Protein AF-A0AA38IBY3-F1 (afdb_monomer_lite)

Sequence (88 aa):
MWLGLLGHHVIGTFFIESELNVQKYGKMLAQRILPGLRKVRRLQQVFYTLDRVFSHTACTNVAYLNPNLPQRWIGKFGPGYNNNHQTG

Foldseek 3Di:
DDWDDDDPDTLDDDDDDDDDALVNVQCCVVPPVLVSCVPDDPSVVAAAEDEAPPSCQDPSNQVVCCVSQPVRYDYCVHPVNVVVPVVD

Radius of gyration: 13.2 Å; chains: 1; bounding box: 35×25×35 Å

Organism: NCBI:txid2755281

pLDDT: mean 84.36, std 12.24, range [37.12, 93.5]

Structure (mmCIF, N/CA/C/O backbone):
data_AF-A0AA38IBY3-F1
#
_entry.id   AF-A0AA38IBY3-F1
#
loop_
_atom_site.group_PDB
_atom_site.id
_atom_site.type_symbol
_atom_site.label_atom_id
_atom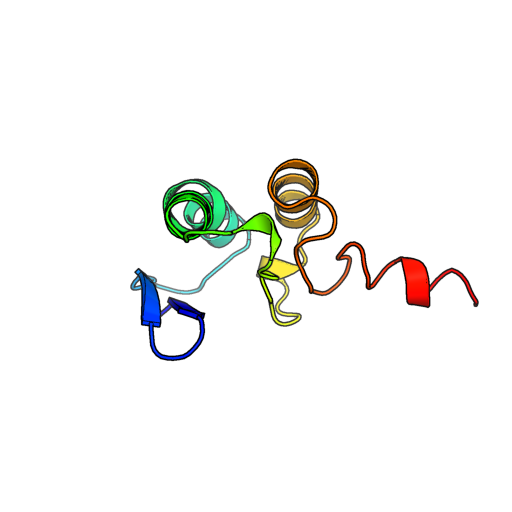_site.label_alt_id
_atom_site.label_comp_id
_atom_site.label_asym_id
_atom_site.label_entity_id
_atom_site.label_seq_id
_atom_site.pdbx_PDB_ins_code
_atom_site.Cartn_x
_atom_site.Cartn_y
_atom_site.Cartn_z
_atom_site.occupancy
_atom_site.B_iso_or_equiv
_atom_site.auth_seq_id
_atom_site.auth_comp_id
_atom_site.auth_asym_id
_atom_site.auth_atom_id
_atom_site.pdbx_PDB_model_num
ATOM 1 N N . MET A 1 1 ? 0.315 -14.155 -8.342 1.00 84.88 1 MET A N 1
ATOM 2 C CA . MET A 1 1 ? -1.091 -13.787 -8.056 1.00 84.88 1 MET A CA 1
ATOM 3 C C . MET A 1 1 ? -1.108 -12.866 -6.848 1.00 84.88 1 MET A C 1
ATOM 5 O O . MET A 1 1 ? -0.353 -13.119 -5.920 1.00 84.88 1 MET A O 1
ATOM 9 N N . TRP A 1 2 ? -1.925 -11.815 -6.869 1.00 90.12 2 TRP A N 1
ATOM 10 C CA . TRP A 1 2 ? -2.204 -10.963 -5.713 1.00 90.12 2 TRP A CA 1
ATOM 11 C C . TRP A 1 2 ? -3.620 -11.236 -5.205 1.00 90.12 2 TRP A C 1
ATOM 13 O O . TRP A 1 2 ? -4.541 -11.394 -6.010 1.00 90.12 2 TRP A O 1
ATOM 23 N N . LEU A 1 3 ? -3.789 -11.272 -3.886 1.00 90.25 3 LEU A N 1
ATOM 24 C CA . LEU A 1 3 ? -5.065 -11.508 -3.221 1.00 90.25 3 LEU A CA 1
ATOM 25 C C . LEU A 1 3 ? -5.185 -10.582 -2.005 1.00 90.25 3 LEU A C 1
ATOM 27 O O . LEU A 1 3 ? -4.303 -10.566 -1.150 1.00 90.25 3 LEU A O 1
ATOM 31 N N . GLY A 1 4 ? -6.287 -9.838 -1.926 1.00 90.62 4 GLY A N 1
ATOM 32 C CA . GLY A 1 4 ? -6.655 -9.025 -0.771 1.00 90.62 4 GLY A CA 1
ATOM 33 C C . GLY A 1 4 ? -7.746 -9.712 0.039 1.00 90.62 4 GLY A C 1
ATOM 34 O O . GLY A 1 4 ? -8.794 -10.054 -0.513 1.00 90.62 4 GLY A O 1
ATOM 35 N N . LEU A 1 5 ? -7.515 -9.881 1.340 1.00 90.56 5 LEU A N 1
ATOM 36 C CA . LEU A 1 5 ? -8.432 -10.545 2.267 1.00 90.56 5 LEU A CA 1
ATOM 37 C C . LEU A 1 5 ? -8.833 -9.614 3.414 1.00 90.56 5 LEU A C 1
ATOM 39 O O . LEU A 1 5 ? -8.020 -8.825 3.895 1.00 90.56 5 LEU A O 1
ATOM 43 N N . LEU A 1 6 ? -10.077 -9.747 3.871 1.00 89.56 6 LEU A N 1
ATOM 44 C CA . LEU A 1 6 ? -10.585 -9.131 5.097 1.00 89.56 6 LEU A CA 1
ATOM 45 C C . LEU A 1 6 ? -11.525 -10.099 5.811 1.00 89.56 6 LEU A C 1
ATOM 47 O O . LEU A 1 6 ? -12.623 -10.380 5.328 1.00 89.56 6 LEU A O 1
ATOM 51 N N . GLY A 1 7 ? -11.096 -10.604 6.968 1.00 87.00 7 GLY A N 1
ATOM 52 C CA . GLY A 1 7 ? -11.792 -11.701 7.640 1.00 87.00 7 GLY A CA 1
ATOM 53 C C . GLY A 1 7 ? -11.920 -12.898 6.693 1.00 87.00 7 GLY A C 1
ATOM 54 O O . GLY A 1 7 ? -10.918 -13.384 6.178 1.00 87.00 7 GLY A O 1
ATOM 55 N N . HIS A 1 8 ? -13.154 -13.319 6.412 1.00 87.38 8 HIS A N 1
ATOM 56 C CA . HIS A 1 8 ? -13.458 -14.408 5.472 1.00 87.38 8 HIS A CA 1
ATOM 57 C C . HIS A 1 8 ? -13.833 -13.924 4.060 1.00 87.38 8 HIS A C 1
ATOM 59 O O . HIS A 1 8 ? -14.328 -14.704 3.250 1.00 87.38 8 HIS A O 1
ATOM 65 N N . HIS A 1 9 ? -13.632 -12.639 3.754 1.00 85.00 9 HIS A N 1
ATOM 66 C CA . HIS A 1 9 ? -14.011 -12.049 2.473 1.00 85.00 9 HIS A CA 1
ATOM 67 C C . HIS A 1 9 ? -12.799 -11.750 1.595 1.00 85.00 9 HIS A C 1
ATOM 69 O O . HIS A 1 9 ? -11.797 -11.192 2.044 1.00 85.00 9 HIS A O 1
ATOM 75 N N . VAL A 1 10 ? -12.942 -12.050 0.306 1.00 88.06 10 VAL A N 1
ATOM 76 C CA . VAL A 1 10 ? -12.012 -11.620 -0.739 1.00 88.06 10 VAL A CA 1
ATOM 77 C C . VAL A 1 10 ? -12.388 -10.208 -1.186 1.00 88.06 10 VAL A C 1
ATOM 79 O O . VAL A 1 10 ? -13.501 -9.977 -1.651 1.00 88.06 10 VAL A O 1
ATOM 82 N N . ILE A 1 11 ? -11.456 -9.261 -1.060 1.00 83.56 11 ILE A N 1
ATOM 83 C CA . ILE A 1 11 ? -11.632 -7.869 -1.514 1.00 83.56 11 ILE A CA 1
ATOM 84 C C . ILE A 1 11 ? -11.161 -7.699 -2.965 1.00 83.56 11 ILE A C 1
ATOM 86 O O . ILE A 1 11 ? -11.652 -6.831 -3.688 1.00 83.56 11 ILE A O 1
ATOM 90 N N . GLY A 1 12 ? -10.228 -8.536 -3.423 1.00 82.88 12 GLY A N 1
ATOM 91 C CA . GLY A 1 12 ? -9.804 -8.536 -4.818 1.00 82.88 12 GLY A CA 1
ATOM 92 C C . GLY A 1 12 ? -8.751 -9.589 -5.128 1.00 82.88 12 GLY A C 1
ATOM 93 O O . GLY A 1 12 ? -7.918 -9.914 -4.285 1.00 82.88 12 GLY A O 1
ATOM 94 N N . THR A 1 13 ? -8.781 -10.084 -6.360 1.00 87.38 13 THR A N 1
ATOM 95 C CA . THR A 1 13 ? -7.802 -11.016 -6.928 1.00 87.38 13 THR A CA 1
ATOM 96 C C . THR A 1 13 ? -7.256 -10.445 -8.222 1.00 87.38 13 THR A C 1
ATOM 98 O O . THR A 1 13 ? -8.034 -10.078 -9.105 1.00 87.38 13 THR A O 1
ATOM 101 N N . PHE A 1 14 ? -5.932 -10.422 -8.366 1.00 85.25 14 PHE A N 1
ATOM 102 C CA . PHE A 1 14 ? -5.280 -10.011 -9.607 1.00 85.25 14 PHE A CA 1
ATOM 103 C C . PHE A 1 14 ? -4.232 -11.042 -10.006 1.00 85.25 14 PHE A C 1
ATOM 105 O O . PHE A 1 14 ? -3.292 -11.340 -9.260 1.00 85.25 14 PHE A O 1
ATOM 112 N N . PHE A 1 15 ? -4.387 -11.595 -11.202 1.00 87.75 15 PHE A N 1
ATOM 113 C CA . PHE A 1 15 ? -3.340 -12.395 -11.812 1.00 87.75 15 PHE A CA 1
ATOM 114 C C . PHE A 1 15 ? -2.271 -11.445 -12.336 1.00 87.75 15 PHE A C 1
ATOM 116 O O . PHE A 1 15 ? -2.562 -10.480 -13.037 1.00 87.75 15 PHE A O 1
ATOM 123 N N . ILE A 1 16 ? -1.037 -11.679 -11.901 1.00 85.88 16 ILE A N 1
ATOM 124 C CA . ILE A 1 16 ? 0.108 -10.875 -12.302 1.00 85.88 16 ILE A CA 1
ATOM 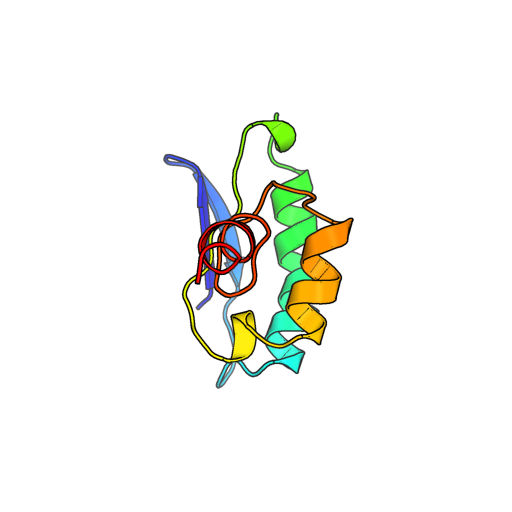125 C C . ILE A 1 16 ? 0.807 -11.688 -13.378 1.00 85.88 16 ILE A C 1
ATOM 127 O O . ILE A 1 16 ? 1.331 -12.764 -13.092 1.00 85.88 16 ILE A O 1
ATOM 131 N N . GLU A 1 17 ? 0.771 -11.189 -14.605 1.00 82.69 17 GLU A N 1
ATOM 132 C CA . GLU A 1 17 ? 1.561 -11.735 -15.698 1.00 82.69 17 GLU A CA 1
ATOM 133 C C . GLU A 1 17 ? 3.002 -11.256 -15.505 1.00 82.69 17 GLU A C 1
ATOM 135 O O . GLU A 1 17 ? 3.255 -10.046 -15.508 1.00 82.69 17 GLU A O 1
ATOM 140 N N . SER A 1 18 ? 3.942 -12.193 -15.324 1.00 83.31 18 SER A N 1
ATOM 141 C CA . SER A 1 18 ? 5.372 -11.974 -15.011 1.00 83.31 18 SER A CA 1
ATOM 142 C C . SER A 1 18 ? 5.668 -11.334 -13.638 1.00 83.31 18 SER A C 1
ATOM 144 O O . SER A 1 18 ? 4.784 -11.162 -12.803 1.00 83.31 18 SER A O 1
ATOM 146 N N . GLU A 1 19 ? 6.939 -11.023 -13.367 1.00 86.88 19 GLU A N 1
ATOM 147 C CA . GLU A 1 19 ? 7.387 -10.502 -12.072 1.00 86.88 19 GLU A CA 1
ATOM 148 C C . GLU A 1 19 ? 6.785 -9.122 -11.741 1.00 86.88 19 GLU A C 1
ATOM 150 O O . GLU A 1 19 ? 6.645 -8.239 -12.604 1.00 86.88 19 GLU A O 1
ATOM 155 N N . LEU A 1 20 ? 6.439 -8.940 -10.463 1.00 88.06 20 LEU A N 1
ATOM 156 C CA . LEU A 1 20 ? 5.848 -7.724 -9.917 1.00 88.06 20 LEU A CA 1
ATOM 157 C C . LEU A 1 20 ? 6.932 -6.717 -9.509 1.00 88.06 20 LEU A C 1
ATOM 159 O O . LEU A 1 20 ? 7.430 -6.731 -8.385 1.00 88.06 20 LEU A O 1
ATOM 163 N N . ASN A 1 21 ? 7.254 -5.796 -10.412 1.00 91.12 21 ASN A N 1
ATOM 164 C CA . ASN A 1 21 ? 8.149 -4.678 -10.116 1.00 91.12 21 ASN A CA 1
ATOM 165 C C . ASN A 1 21 ? 7.411 -3.472 -9.499 1.00 91.12 21 ASN A C 1
ATOM 167 O O . ASN A 1 21 ? 6.181 -3.442 -9.398 1.00 91.12 21 ASN A O 1
ATOM 171 N N . VAL A 1 22 ? 8.182 -2.451 -9.109 1.00 90.94 22 VAL A N 1
ATOM 172 C CA . VAL A 1 22 ? 7.691 -1.207 -8.490 1.00 90.94 22 VAL A CA 1
ATOM 173 C C . VAL A 1 22 ? 6.595 -0.540 -9.325 1.00 90.94 22 VAL A C 1
ATOM 175 O O . VAL A 1 22 ? 5.563 -0.153 -8.777 1.00 90.94 22 VAL A O 1
ATOM 178 N N . GLN A 1 23 ? 6.794 -0.417 -10.641 1.00 92.25 23 GLN A N 1
ATOM 179 C CA . GLN A 1 23 ? 5.866 0.277 -11.536 1.00 92.25 23 GLN A CA 1
ATOM 180 C C . GLN A 1 23 ? 4.559 -0.503 -11.712 1.00 92.25 23 GLN A C 1
ATOM 182 O O . GLN A 1 23 ? 3.476 0.083 -11.670 1.00 92.25 23 GLN A O 1
ATOM 187 N N . LYS A 1 24 ? 4.646 -1.827 -11.893 1.00 91.56 24 LYS A N 1
ATOM 188 C CA . LYS A 1 24 ? 3.474 -2.707 -11.996 1.00 91.56 24 LYS A CA 1
ATOM 189 C C . LYS A 1 24 ? 2.681 -2.709 -10.696 1.00 91.56 24 LYS A C 1
ATOM 191 O O . LYS A 1 24 ? 1.458 -2.593 -10.742 1.00 91.56 24 LYS A O 1
ATOM 196 N N . TYR A 1 25 ? 3.365 -2.765 -9.553 1.00 92.50 25 TYR A N 1
ATOM 197 C CA . TYR A 1 25 ? 2.704 -2.659 -8.259 1.00 92.50 25 TYR A CA 1
ATOM 198 C C . TYR A 1 25 ? 2.023 -1.300 -8.082 1.00 92.50 25 TYR A C 1
ATOM 200 O O . TYR A 1 25 ? 0.853 -1.270 -7.725 1.00 92.50 25 TYR A O 1
ATOM 208 N N . GLY A 1 26 ? 2.683 -0.187 -8.419 1.00 93.38 26 GLY A N 1
ATOM 209 C CA . GLY A 1 26 ? 2.073 1.146 -8.344 1.00 93.38 26 GLY A CA 1
ATOM 210 C C . GLY A 1 26 ? 0.816 1.281 -9.214 1.00 93.38 26 GLY A C 1
ATOM 211 O O . GLY A 1 26 ? -0.214 1.776 -8.753 1.00 93.38 26 GLY A O 1
ATOM 212 N N . LYS A 1 27 ? 0.849 0.754 -10.448 1.00 92.94 27 LYS A N 1
ATOM 213 C CA . LYS A 1 27 ? -0.337 0.689 -11.321 1.00 92.94 27 LYS A CA 1
ATOM 214 C C . LYS A 1 27 ? -1.451 -0.152 -10.700 1.00 92.94 27 LYS A C 1
ATOM 216 O O . LYS A 1 27 ? -2.595 0.297 -10.653 1.00 92.94 27 LYS A O 1
ATOM 221 N N . MET A 1 28 ? -1.126 -1.340 -10.190 1.00 91.94 28 MET A N 1
ATOM 222 C CA . MET A 1 28 ? -2.091 -2.215 -9.518 1.00 91.94 28 MET A CA 1
ATOM 223 C C . MET A 1 28 ? -2.683 -1.545 -8.270 1.00 91.94 28 MET A C 1
ATOM 225 O O . MET A 1 28 ? -3.892 -1.603 -8.049 1.00 91.94 28 MET A O 1
ATOM 229 N N . LEU A 1 29 ? -1.864 -0.842 -7.491 1.00 92.44 29 LEU A N 1
ATOM 230 C CA . LEU A 1 29 ? -2.287 -0.128 -6.297 1.00 92.44 29 LEU A CA 1
ATOM 231 C C . LEU A 1 29 ? -3.329 0.952 -6.622 1.00 92.44 29 LEU A C 1
ATOM 233 O O . LEU A 1 29 ? -4.392 0.988 -5.999 1.00 92.44 29 LEU A O 1
ATOM 237 N N . ALA A 1 30 ? -3.055 1.776 -7.635 1.00 93.50 30 ALA A N 1
ATOM 238 C CA . ALA A 1 30 ? -3.932 2.864 -8.064 1.00 93.50 30 ALA A CA 1
ATOM 239 C C . ALA A 1 30 ? -5.211 2.378 -8.760 1.00 93.50 30 ALA A C 1
ATOM 241 O O . ALA A 1 30 ? -6.305 2.865 -8.482 1.00 93.50 30 ALA A O 1
ATOM 242 N N . GLN A 1 31 ? -5.082 1.419 -9.677 1.00 92.56 31 GLN A N 1
ATOM 243 C CA . GLN A 1 31 ? -6.175 1.029 -10.572 1.00 92.56 31 GLN A CA 1
ATOM 244 C C . GLN A 1 31 ? -7.066 -0.065 -9.991 1.00 92.56 31 GLN A C 1
ATOM 246 O O . GLN A 1 31 ? -8.201 -0.236 -10.437 1.00 92.56 31 GLN A O 1
ATOM 251 N N . ARG A 1 32 ? -6.546 -0.851 -9.044 1.00 90.75 32 ARG A N 1
ATOM 252 C CA . ARG A 1 32 ? -7.187 -2.091 -8.607 1.00 90.75 32 ARG A CA 1
ATOM 253 C C . ARG A 1 32 ? -7.354 -2.162 -7.092 1.00 90.75 32 ARG A C 1
ATOM 255 O O . ARG A 1 32 ? -8.485 -2.265 -6.621 1.00 90.75 32 ARG A O 1
ATOM 262 N N . ILE A 1 33 ? -6.264 -2.048 -6.333 1.00 90.94 33 ILE A N 1
ATOM 263 C CA . ILE A 1 33 ? -6.282 -2.271 -4.879 1.00 90.94 33 ILE A CA 1
ATOM 264 C C . ILE A 1 33 ? -7.038 -1.160 -4.147 1.00 90.94 33 ILE A C 1
ATOM 266 O O . ILE A 1 33 ? -8.008 -1.457 -3.453 1.00 90.94 33 ILE A O 1
ATOM 270 N N . LEU A 1 34 ? -6.649 0.112 -4.304 1.00 90.75 34 LEU A N 1
ATOM 271 C CA . LEU A 1 34 ? -7.325 1.214 -3.608 1.00 90.75 34 LEU A CA 1
ATOM 272 C C . LEU A 1 34 ? -8.816 1.320 -3.968 1.00 90.75 34 LEU A C 1
ATOM 274 O O . LEU A 1 34 ? -9.626 1.460 -3.049 1.00 90.75 34 LEU A O 1
ATOM 278 N N . PRO A 1 35 ? -9.230 1.211 -5.248 1.00 89.88 35 PRO A N 1
ATOM 279 C CA . PRO A 1 35 ? -10.648 1.147 -5.587 1.00 89.88 35 PRO A CA 1
ATOM 280 C C . PRO A 1 35 ? -11.378 -0.022 -4.915 1.00 89.88 35 PRO A C 1
ATOM 282 O O . PRO A 1 35 ? -12.511 0.155 -4.478 1.00 89.88 35 PRO A O 1
ATOM 285 N N . GLY A 1 36 ? -10.743 -1.194 -4.798 1.00 88.06 36 GLY A N 1
ATOM 286 C CA . GLY A 1 36 ? -11.293 -2.342 -4.071 1.00 88.06 36 GLY A CA 1
ATOM 287 C C . GLY A 1 36 ? -11.460 -2.062 -2.577 1.00 88.06 36 GLY A C 1
ATOM 288 O O . GLY A 1 36 ? -12.542 -2.260 -2.029 1.00 88.06 36 GLY A O 1
ATOM 289 N N . LEU A 1 37 ? -10.430 -1.503 -1.936 1.00 88.44 37 LEU A N 1
ATOM 290 C CA . LEU A 1 37 ? -10.471 -1.113 -0.524 1.00 88.44 37 LEU A CA 1
ATOM 291 C C . LEU A 1 37 ? -11.565 -0.079 -0.241 1.00 88.44 37 LEU A C 1
ATOM 293 O O . LEU A 1 37 ? -12.264 -0.187 0.759 1.00 88.44 37 LEU A O 1
ATOM 297 N N . ARG A 1 38 ? -11.787 0.886 -1.139 1.00 88.50 38 ARG A N 1
ATOM 298 C CA . ARG A 1 38 ? -12.858 1.890 -0.990 1.00 88.50 38 ARG A CA 1
ATOM 299 C C . ARG A 1 38 ? -14.268 1.295 -0.997 1.00 88.50 38 ARG A C 1
ATOM 301 O O . ARG A 1 38 ? -15.180 1.931 -0.477 1.00 88.50 38 ARG A O 1
ATOM 308 N N . LYS A 1 39 ? -14.458 0.088 -1.539 1.00 87.69 39 LYS A N 1
ATOM 309 C CA . LYS A 1 39 ? -15.743 -0.631 -1.482 1.00 87.69 39 LYS A CA 1
ATOM 310 C C . LYS A 1 39 ? -15.980 -1.315 -0.134 1.00 87.69 39 LYS A C 1
ATOM 312 O O . LYS A 1 39 ? -17.104 -1.723 0.150 1.00 87.69 39 LYS A O 1
ATOM 317 N N . VAL A 1 40 ? -14.949 -1.445 0.702 1.00 86.44 40 VAL A N 1
ATOM 318 C CA . VAL A 1 40 ? -15.068 -2.044 2.032 1.00 86.44 40 VAL A CA 1
ATOM 319 C C . VAL A 1 40 ? -15.856 -1.105 2.941 1.00 86.44 40 VAL A C 1
ATOM 321 O O . VAL A 1 40 ? -15.437 0.018 3.240 1.00 86.44 40 VAL A O 1
ATOM 324 N N . ARG A 1 41 ? -17.004 -1.582 3.430 1.00 81.56 41 ARG A N 1
ATOM 325 C CA . ARG A 1 41 ? -17.789 -0.862 4.435 1.00 81.56 41 ARG A CA 1
ATOM 326 C C . ARG A 1 41 ? -16.932 -0.687 5.691 1.00 81.56 41 ARG A C 1
ATOM 328 O O . ARG A 1 41 ? -16.374 -1.653 6.194 1.00 81.56 41 ARG A O 1
ATOM 335 N N . ARG A 1 42 ? -16.865 0.541 6.216 1.00 82.88 42 ARG A N 1
ATOM 336 C CA . ARG A 1 42 ? -16.020 0.915 7.369 1.00 82.88 42 ARG A CA 1
ATOM 337 C C . ARG A 1 42 ? -14.510 0.803 7.114 1.00 82.88 42 ARG A C 1
ATOM 339 O O . ARG A 1 42 ? -13.769 0.471 8.031 1.00 82.88 42 ARG A O 1
ATOM 346 N N . LEU A 1 43 ? -14.031 1.169 5.920 1.00 83.12 43 LEU A N 1
ATOM 347 C CA . LEU A 1 43 ? -12.592 1.253 5.610 1.00 83.12 43 LEU A CA 1
ATOM 348 C C . LEU A 1 43 ? -11.759 1.966 6.700 1.00 83.12 43 LEU A C 1
ATOM 350 O O . LEU A 1 43 ? -10.634 1.571 6.970 1.00 83.12 43 LEU A O 1
ATOM 354 N N . GLN A 1 44 ? -12.321 2.967 7.386 1.00 84.19 44 GLN A N 1
ATOM 355 C CA . GLN A 1 44 ? -11.660 3.685 8.489 1.00 84.19 44 GLN A CA 1
ATOM 356 C C . GLN A 1 44 ? -11.320 2.816 9.719 1.00 84.19 44 GLN A C 1
ATOM 358 O O . GLN A 1 44 ? -10.542 3.259 10.565 1.00 84.19 44 GLN A O 1
ATOM 363 N N . GLN A 1 45 ? -11.901 1.619 9.832 1.00 87.19 45 GLN A N 1
ATOM 364 C CA . GLN A 1 45 ? -11.665 0.643 10.904 1.00 87.19 45 GLN A CA 1
ATOM 365 C C . GLN A 1 45 ? -10.728 -0.494 10.469 1.00 87.19 45 GLN A C 1
ATOM 367 O O . GLN A 1 45 ? -10.468 -1.404 11.251 1.00 87.19 45 GLN A O 1
ATOM 372 N N . VAL A 1 46 ? -10.238 -0.466 9.228 1.00 88.62 46 VAL A N 1
ATOM 373 C CA . VAL A 1 46 ? -9.401 -1.520 8.652 1.00 88.62 46 VAL A CA 1
ATOM 374 C C . VAL A 1 46 ? -8.002 -0.973 8.397 1.00 88.62 46 VAL A C 1
ATOM 376 O O . VAL A 1 46 ? -7.835 0.172 7.977 1.00 88.62 46 VAL A O 1
ATOM 379 N N . PHE A 1 47 ? -6.992 -1.806 8.638 1.00 91.19 47 PHE A N 1
ATOM 380 C CA . PHE A 1 47 ? -5.615 -1.528 8.247 1.00 91.19 47 PHE A CA 1
ATOM 381 C C . PHE A 1 47 ? -5.267 -2.306 6.984 1.00 91.19 47 PHE A C 1
ATOM 383 O O . PHE A 1 47 ? -5.480 -3.515 6.911 1.00 91.19 47 PHE A O 1
ATOM 390 N N . TYR A 1 48 ? -4.699 -1.614 6.001 1.00 91.69 48 TYR A N 1
ATOM 391 C CA . TYR A 1 48 ? -4.093 -2.257 4.842 1.00 91.69 48 TYR A CA 1
ATOM 392 C C . TYR A 1 48 ? -2.680 -2.732 5.190 1.00 91.69 48 TYR A C 1
ATOM 394 O O . TYR A 1 48 ? -1.839 -1.920 5.568 1.00 91.69 48 TYR A O 1
ATOM 402 N N . THR A 1 49 ? -2.401 -4.028 5.088 1.00 91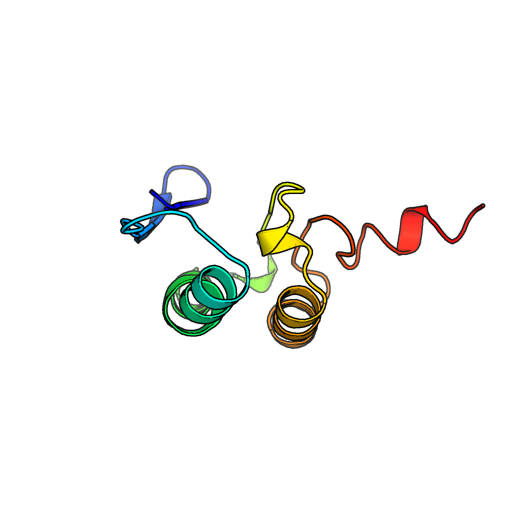.50 49 THR A N 1
ATOM 403 C CA . THR A 1 49 ? -1.108 -4.600 5.486 1.00 91.50 49 THR A CA 1
ATOM 404 C C . THR A 1 49 ? -0.307 -5.071 4.275 1.00 91.50 49 THR A C 1
ATOM 406 O O . THR A 1 49 ? -0.859 -5.584 3.302 1.00 91.50 49 THR A O 1
ATOM 409 N N . LEU A 1 50 ? 1.010 -4.871 4.332 1.00 89.50 50 LEU A N 1
ATOM 410 C CA . LEU A 1 50 ? 1.971 -5.245 3.297 1.00 89.50 50 LEU A CA 1
ATOM 411 C C . LEU A 1 50 ? 3.213 -5.876 3.921 1.00 89.50 50 LEU A C 1
ATOM 413 O O . LEU A 1 50 ? 3.652 -5.474 5.002 1.00 89.50 50 LEU A O 1
ATOM 417 N N . ASP A 1 51 ? 3.814 -6.822 3.205 1.00 85.94 51 ASP A N 1
ATOM 418 C CA . ASP A 1 51 ? 5.139 -7.336 3.539 1.00 85.94 51 ASP A CA 1
ATOM 419 C C . ASP A 1 51 ? 6.253 -6.336 3.151 1.00 85.94 51 ASP A C 1
ATOM 421 O O . ASP A 1 51 ? 6.008 -5.201 2.732 1.00 85.94 51 ASP A O 1
ATOM 425 N N . ARG A 1 52 ? 7.515 -6.739 3.336 1.00 84.38 52 ARG A N 1
ATOM 426 C CA . ARG A 1 52 ? 8.686 -5.869 3.136 1.00 84.38 52 ARG A CA 1
ATOM 427 C C . ARG A 1 52 ? 9.343 -6.017 1.758 1.00 84.38 52 ARG A C 1
ATOM 429 O O . ARG A 1 52 ? 10.495 -5.608 1.610 1.00 84.38 52 ARG A O 1
ATOM 436 N N . VAL A 1 53 ? 8.659 -6.604 0.772 1.00 84.56 53 VAL A N 1
ATOM 437 C CA . VAL A 1 53 ? 9.220 -6.795 -0.575 1.00 84.56 53 VAL A CA 1
ATOM 438 C C . VAL A 1 53 ? 9.506 -5.442 -1.228 1.00 84.56 53 VAL A C 1
ATOM 440 O O . VAL A 1 53 ? 8.721 -4.506 -1.106 1.00 84.56 53 VAL A O 1
ATOM 443 N N . PHE A 1 54 ? 10.629 -5.336 -1.945 1.00 83.12 54 PHE A N 1
ATOM 444 C CA . PHE A 1 54 ? 11.139 -4.076 -2.502 1.00 83.12 54 PHE A CA 1
ATOM 445 C C . PHE A 1 54 ? 10.085 -3.261 -3.271 1.00 83.12 54 PHE A C 1
ATOM 447 O O . PHE A 1 54 ? 9.995 -2.042 -3.108 1.00 83.12 54 PHE A O 1
ATOM 454 N N . SER A 1 55 ? 9.242 -3.928 -4.065 1.00 82.00 55 SER A N 1
ATOM 455 C CA . SER A 1 55 ? 8.162 -3.289 -4.824 1.00 82.00 55 SER A CA 1
ATOM 456 C C . SER A 1 55 ? 7.138 -2.574 -3.934 1.00 82.00 55 SER A C 1
ATOM 458 O O . SER A 1 55 ? 6.613 -1.535 -4.331 1.00 82.00 55 SER A O 1
ATOM 460 N N . HIS A 1 56 ? 6.903 -3.060 -2.715 1.00 82.38 56 HIS A N 1
ATOM 461 C CA . HIS A 1 56 ? 5.999 -2.455 -1.734 1.00 82.38 56 HIS A CA 1
ATOM 462 C C . HIS A 1 56 ? 6.647 -1.311 -0.946 1.00 82.38 56 HIS A C 1
ATOM 464 O O . HIS A 1 56 ? 5.941 -0.444 -0.437 1.00 82.38 56 HIS A O 1
ATOM 470 N N . THR A 1 57 ? 7.981 -1.280 -0.865 1.00 82.56 57 THR A N 1
ATOM 471 C CA . THR A 1 57 ? 8.729 -0.318 -0.037 1.00 82.56 57 THR A CA 1
ATOM 472 C C . THR A 1 57 ? 9.281 0.869 -0.820 1.00 82.56 57 THR A C 1
ATOM 474 O O . THR A 1 57 ? 9.925 1.740 -0.243 1.00 82.56 57 THR A O 1
ATOM 477 N N . ALA A 1 58 ? 9.078 0.895 -2.138 1.00 87.69 58 ALA A N 1
ATOM 478 C CA . ALA A 1 58 ? 9.534 1.985 -2.989 1.00 87.69 58 ALA A CA 1
ATOM 479 C C . ALA A 1 58 ? 8.885 3.319 -2.589 1.00 87.69 58 ALA A C 1
ATOM 481 O O . ALA A 1 58 ? 7.669 3.386 -2.386 1.00 87.69 58 ALA A O 1
ATOM 482 N N . CYS A 1 59 ? 9.682 4.393 -2.546 1.00 87.62 59 CYS A N 1
ATOM 483 C CA . CYS A 1 59 ? 9.233 5.725 -2.126 1.00 87.62 59 CYS A CA 1
ATOM 484 C C . CYS A 1 59 ? 7.991 6.205 -2.887 1.00 87.62 59 CYS A C 1
ATOM 486 O O . CYS A 1 59 ? 7.107 6.808 -2.292 1.00 87.62 59 CYS A O 1
ATOM 488 N N . THR A 1 60 ? 7.888 5.894 -4.182 1.00 90.06 60 THR A N 1
ATOM 489 C CA . THR A 1 60 ? 6.729 6.241 -5.019 1.00 90.06 60 THR A CA 1
ATOM 490 C C . THR A 1 60 ? 5.436 5.581 -4.539 1.00 90.06 60 THR A C 1
ATOM 492 O O . THR A 1 60 ? 4.390 6.225 -4.511 1.00 90.06 60 THR A O 1
ATOM 495 N N . ASN A 1 61 ? 5.499 4.322 -4.106 1.00 89.88 61 ASN A N 1
ATOM 496 C CA . ASN A 1 61 ? 4.336 3.583 -3.616 1.00 89.88 61 ASN A CA 1
ATOM 497 C C . ASN A 1 61 ? 3.965 4.015 -2.189 1.00 89.88 61 ASN A C 1
ATOM 499 O O . ASN A 1 61 ? 2.786 4.199 -1.898 1.00 89.88 61 ASN A O 1
ATOM 503 N N . VAL A 1 62 ? 4.956 4.281 -1.330 1.00 90.38 62 VAL A N 1
ATOM 504 C CA . VAL A 1 62 ? 4.753 4.861 0.014 1.00 90.38 62 VAL A CA 1
ATOM 505 C C . VAL A 1 62 ? 4.102 6.247 -0.076 1.00 90.38 62 VAL A C 1
ATOM 507 O O . VAL A 1 62 ? 3.100 6.510 0.591 1.00 90.38 62 VAL A O 1
A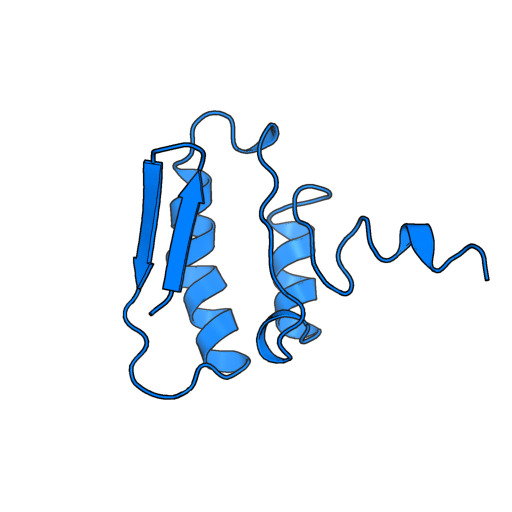TOM 510 N N . ALA A 1 63 ? 4.622 7.116 -0.949 1.00 90.88 63 ALA A N 1
ATOM 511 C CA . ALA A 1 63 ? 4.078 8.451 -1.198 1.00 90.88 63 ALA A CA 1
ATOM 512 C C . ALA A 1 63 ? 2.649 8.406 -1.755 1.00 90.88 63 ALA A C 1
ATOM 514 O O . ALA A 1 63 ? 1.870 9.323 -1.510 1.00 90.88 63 ALA A O 1
ATOM 515 N N . TYR A 1 64 ? 2.284 7.333 -2.459 1.00 92.31 64 TYR A N 1
ATOM 516 C CA . TYR A 1 64 ? 0.919 7.119 -2.925 1.00 92.31 64 TYR A CA 1
ATOM 517 C C . TYR A 1 64 ? -0.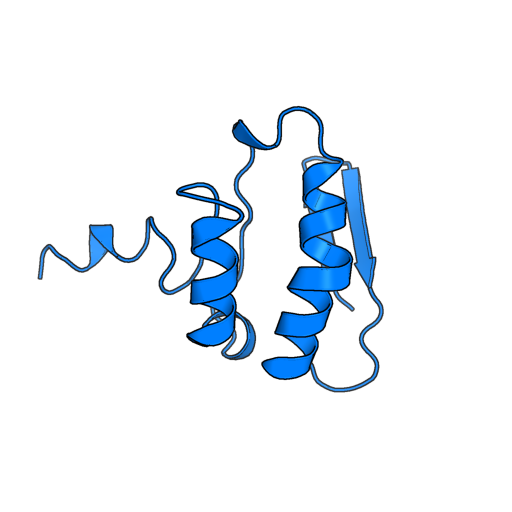010 6.593 -1.818 1.00 92.31 64 TYR A C 1
ATOM 519 O O . TYR A 1 64 ? -1.165 7.013 -1.734 1.00 92.31 64 TYR A O 1
ATOM 527 N N . LEU A 1 65 ? 0.476 5.716 -0.934 1.00 91.44 65 LEU A N 1
ATOM 528 C CA . LEU A 1 65 ? -0.304 5.160 0.179 1.00 91.44 65 LEU A CA 1
ATOM 529 C C . LEU A 1 65 ? -0.626 6.199 1.255 1.00 91.44 65 LEU A C 1
ATOM 531 O O . LEU A 1 65 ? -1.764 6.255 1.712 1.00 91.44 65 LEU A O 1
ATOM 535 N N . ASN A 1 66 ? 0.338 7.034 1.644 1.00 91.44 66 ASN A N 1
ATOM 536 C CA . ASN A 1 66 ? 0.186 7.982 2.753 1.00 91.44 66 ASN A CA 1
ATOM 537 C C . ASN A 1 66 ? -1.033 8.921 2.645 1.00 91.44 66 ASN A C 1
ATOM 539 O O . ASN A 1 66 ? -1.799 8.978 3.607 1.00 91.44 66 ASN A O 1
ATOM 543 N N . PRO A 1 67 ? -1.278 9.618 1.519 1.00 91.50 67 PRO A N 1
ATOM 544 C CA . PRO A 1 67 ? -2.468 10.457 1.381 1.00 91.50 67 PRO A CA 1
ATOM 545 C C . PRO A 1 67 ? -3.755 9.647 1.154 1.00 91.50 67 PRO A C 1
ATOM 547 O O . PRO A 1 67 ? -4.840 10.136 1.451 1.00 91.50 67 PRO A O 1
ATOM 550 N N . ASN A 1 68 ? -3.667 8.415 0.635 1.00 92.00 68 ASN A N 1
ATOM 551 C CA . ASN A 1 68 ? -4.846 7.599 0.318 1.00 92.00 68 ASN A CA 1
ATOM 552 C C . ASN A 1 68 ? -5.334 6.724 1.485 1.00 92.00 68 ASN A C 1
ATOM 554 O O . ASN A 1 68 ? -6.509 6.361 1.516 1.00 92.00 68 ASN A O 1
ATOM 558 N N . LEU A 1 69 ? -4.450 6.374 2.421 1.00 90.75 69 LEU A N 1
ATOM 559 C CA . LEU A 1 69 ? -4.718 5.564 3.614 1.00 90.75 69 LEU A CA 1
ATOM 560 C C . LEU A 1 69 ? -4.005 6.171 4.841 1.00 90.75 69 LEU A C 1
ATOM 562 O O . LEU A 1 69 ? -3.173 5.507 5.469 1.00 90.75 69 LEU A O 1
ATOM 566 N N . PRO A 1 70 ? -4.289 7.434 5.200 1.00 90.56 70 PRO A N 1
ATOM 567 C CA . PRO A 1 70 ? -3.557 8.134 6.252 1.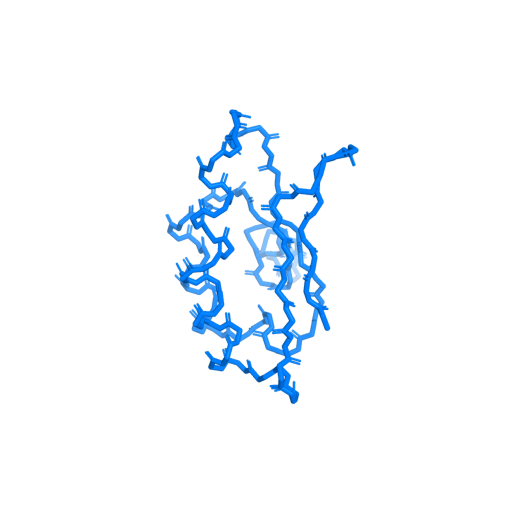00 90.56 70 PRO A CA 1
ATOM 568 C C . PRO A 1 70 ? -3.678 7.391 7.584 1.00 90.56 70 PRO A C 1
ATOM 570 O O . PRO A 1 70 ? -4.784 7.156 8.063 1.00 90.56 70 PRO A O 1
ATOM 573 N N . GLN A 1 71 ? -2.542 6.997 8.173 1.00 89.25 71 GLN A N 1
ATOM 574 C CA . GLN A 1 71 ? -2.486 6.229 9.434 1.00 89.25 71 GLN A CA 1
ATOM 575 C C . GLN A 1 71 ? -3.302 4.914 9.409 1.00 89.25 71 GLN A C 1
ATOM 577 O O . GLN A 1 71 ? -3.743 4.415 10.449 1.00 89.25 71 GLN A O 1
ATOM 582 N N . ARG A 1 72 ? -3.543 4.357 8.213 1.00 90.62 72 ARG A N 1
ATOM 583 C CA . ARG A 1 72 ? -4.396 3.174 7.989 1.00 90.62 72 ARG A CA 1
ATOM 584 C C . ARG A 1 72 ? -3.741 2.112 7.114 1.00 90.62 72 ARG A C 1
ATOM 586 O O . ARG A 1 72 ? -4.419 1.259 6.546 1.00 90.62 72 ARG A O 1
ATOM 593 N N . TRP A 1 73 ? -2.415 2.120 7.043 1.00 92.12 73 TRP A N 1
ATOM 594 C CA . TRP A 1 73 ? -1.663 1.027 6.445 1.00 92.12 73 TRP A CA 1
ATOM 595 C C . TRP A 1 73 ? -0.409 0.684 7.253 1.00 92.12 73 TRP A C 1
ATOM 597 O O . TRP A 1 73 ? 0.133 1.524 7.973 1.00 92.12 73 TRP A O 1
ATOM 607 N N . ILE A 1 74 ? 0.020 -0.572 7.157 1.00 90.31 74 ILE A N 1
ATOM 608 C CA . ILE A 1 74 ? 1.154 -1.151 7.879 1.00 90.31 74 ILE A CA 1
ATOM 609 C C . ILE A 1 74 ? 2.086 -1.791 6.851 1.00 90.31 74 ILE A C 1
ATOM 611 O O . ILE A 1 74 ? 1.669 -2.627 6.055 1.00 90.31 74 ILE A O 1
ATOM 615 N N . GLY A 1 75 ? 3.357 -1.406 6.886 1.00 88.62 75 GLY A N 1
ATOM 616 C CA . GLY A 1 75 ? 4.412 -1.925 6.022 1.00 88.62 75 GLY A CA 1
ATOM 617 C C . GLY A 1 75 ? 5.739 -1.236 6.335 1.00 88.62 75 GLY A C 1
ATOM 618 O O . GLY A 1 75 ? 5.802 -0.359 7.204 1.00 88.62 75 GLY A O 1
ATOM 619 N N . LYS A 1 76 ? 6.819 -1.621 5.646 1.00 83.50 76 LYS A N 1
ATOM 620 C CA . LYS A 1 76 ? 8.118 -0.939 5.795 1.00 83.50 76 LYS A CA 1
ATOM 621 C C . LYS A 1 76 ? 7.965 0.526 5.361 1.00 83.50 76 LYS A C 1
ATOM 623 O O . LYS A 1 76 ? 7.428 0.776 4.286 1.00 83.50 76 LYS A O 1
ATOM 628 N N . PHE A 1 77 ? 8.422 1.466 6.192 1.00 86.56 77 PHE A N 1
ATOM 629 C CA . PHE A 1 77 ? 8.232 2.921 6.017 1.00 86.56 77 PHE A CA 1
ATOM 630 C C . PHE A 1 77 ? 6.778 3.412 6.096 1.00 86.56 77 PHE A C 1
ATOM 632 O O . PHE A 1 77 ? 6.481 4.548 5.727 1.00 86.56 77 PHE A O 1
ATOM 639 N N . GLY A 1 78 ? 5.866 2.569 6.587 1.00 82.81 78 GLY A N 1
ATOM 640 C CA . GLY A 1 78 ? 4.510 2.992 6.897 1.00 82.81 78 GLY A CA 1
ATOM 641 C C . GLY A 1 78 ? 4.440 3.909 8.120 1.00 82.81 78 GLY A C 1
ATOM 642 O O . GLY A 1 78 ? 5.409 4.021 8.875 1.00 82.81 78 GLY A O 1
ATOM 643 N N . PRO A 1 79 ? 3.281 4.532 8.372 1.00 80.31 79 PRO A N 1
ATOM 644 C CA . PRO A 1 79 ? 3.115 5.489 9.461 1.00 80.31 79 PRO A CA 1
ATOM 645 C C . PRO A 1 79 ? 3.512 4.951 10.847 1.00 80.31 79 PRO A C 1
ATOM 647 O O . PRO A 1 79 ? 4.134 5.665 11.623 1.00 80.31 79 PRO A O 1
ATOM 650 N N . GLY A 1 80 ? 3.238 3.673 11.135 1.00 66.75 80 GLY A N 1
ATOM 651 C CA . GLY A 1 80 ? 3.659 3.021 12.384 1.00 66.75 80 GLY A CA 1
ATOM 652 C C . GLY A 1 80 ? 5.124 2.560 12.418 1.00 66.75 80 GLY A C 1
ATOM 653 O O . GLY A 1 80 ? 5.653 2.305 13.492 1.00 66.75 80 GLY A O 1
ATOM 654 N N . TYR A 1 81 ? 5.798 2.459 11.266 1.00 60.91 81 TYR A N 1
ATOM 655 C CA . TYR A 1 81 ? 7.222 2.107 11.190 1.00 60.91 81 TYR A CA 1
ATOM 656 C C . TYR A 1 81 ? 8.099 3.294 11.605 1.00 60.91 81 TYR A C 1
ATOM 658 O O . TYR A 1 81 ? 9.049 3.124 12.361 1.00 60.91 81 TYR A O 1
ATOM 666 N N . ASN A 1 82 ? 7.752 4.506 11.160 1.00 54.03 82 ASN A N 1
ATOM 667 C CA . ASN A 1 82 ? 8.541 5.709 11.440 1.00 54.03 82 ASN A CA 1
ATOM 668 C C . ASN A 1 82 ? 8.552 6.075 12.934 1.00 54.03 82 ASN A C 1
ATOM 670 O O . ASN A 1 82 ? 9.570 6.544 13.431 1.00 54.03 82 ASN A O 1
ATOM 674 N N . ASN A 1 83 ? 7.473 5.782 13.666 1.00 51.16 83 ASN A N 1
ATOM 675 C CA . ASN A 1 83 ? 7.383 6.060 15.104 1.00 51.16 83 ASN A CA 1
ATOM 676 C C . ASN A 1 83 ? 8.305 5.164 15.953 1.00 51.16 83 ASN A C 1
ATOM 678 O O . ASN A 1 83 ? 8.734 5.579 17.022 1.00 51.16 83 ASN A O 1
ATOM 682 N N . ASN A 1 84 ? 8.654 3.967 15.470 1.00 48.31 84 ASN A N 1
ATOM 683 C CA . ASN A 1 84 ? 9.507 3.017 16.198 1.00 48.31 84 ASN A CA 1
ATOM 684 C C . ASN A 1 84 ? 11.007 3.191 15.898 1.00 48.31 84 ASN A C 1
ATOM 686 O O . ASN A 1 84 ? 11.835 2.510 16.496 1.00 48.31 84 ASN A O 1
ATOM 690 N N . HIS A 1 85 ? 11.363 4.073 14.959 1.00 48.69 85 HIS A N 1
ATOM 691 C CA . HIS A 1 85 ? 12.748 4.351 14.564 1.00 48.69 85 HIS A CA 1
ATOM 692 C C . HIS A 1 85 ? 13.195 5.788 14.882 1.00 48.69 85 HIS A C 1
ATOM 694 O O . HIS A 1 85 ? 14.317 6.152 14.552 1.00 48.69 85 HIS A O 1
ATOM 700 N N . GLN A 1 86 ? 12.349 6.595 15.535 1.00 43.22 86 GLN A N 1
ATOM 701 C CA . GLN A 1 86 ? 12.710 7.919 16.072 1.00 43.22 86 GLN A CA 1
ATOM 702 C C . GLN A 1 86 ? 13.203 7.874 17.531 1.00 43.22 86 GLN A C 1
ATOM 704 O O . GLN A 1 86 ? 13.505 8.913 18.106 1.00 43.22 86 GLN A O 1
ATOM 709 N N . THR A 1 87 ? 13.299 6.687 18.136 1.00 43.28 87 THR A N 1
ATOM 710 C CA . THR A 1 87 ? 13.827 6.476 19.496 1.00 43.28 87 THR A CA 1
ATOM 711 C C . THR A 1 87 ? 15.195 5.785 19.492 1.00 43.28 87 THR A C 1
ATOM 713 O O . THR A 1 87 ? 15.461 4.954 20.359 1.00 43.28 87 THR A O 1
ATOM 716 N N . GLY A 1 88 ? 16.031 6.064 18.489 1.00 37.12 88 GLY A N 1
ATOM 717 C CA . GLY A 1 88 ? 17.401 5.552 18.376 1.00 37.12 88 GLY A CA 1
ATOM 718 C C . GLY A 1 88 ? 18.414 6.679 18.382 1.00 37.12 88 GLY A C 1
ATOM 719 O O . GLY A 1 88 ? 18.130 7.693 17.708 1.00 37.12 88 GLY A O 1
#

Secondary structure (DSSP, 8-state):
-EEEEETTEEEEEE---S---HHHHHHHIIIIIHHHHHTSTTGGG--EE----HHHH-HHHHHHHHHHSTT-EESTTSHHHHHTSS--